Protein AF-A0A6A3KCM7-F1 (afdb_monomer_lite)

Structure (mmCIF, N/CA/C/O backbone):
data_AF-A0A6A3KCM7-F1
#
_entry.id   AF-A0A6A3KCM7-F1
#
loop_
_atom_site.group_PDB
_atom_site.id
_atom_site.type_symbol
_atom_site.label_atom_id
_atom_site.label_alt_id
_atom_site.label_comp_id
_atom_site.label_asym_id
_atom_site.label_entity_id
_atom_site.label_seq_id
_atom_site.pdbx_PDB_ins_code
_atom_site.Cartn_x
_atom_site.Cartn_y
_atom_site.Cartn_z
_atom_site.occupancy
_atom_site.B_iso_or_equiv
_atom_site.auth_seq_id
_atom_site.auth_comp_id
_atom_site.auth_asym_id
_atom_site.auth_atom_id
_atom_site.pdbx_PDB_model_num
ATOM 1 N N . MET A 1 1 ? -17.090 7.476 -2.989 1.00 79.25 1 MET A N 1
ATOM 2 C CA . MET A 1 1 ? -17.438 7.509 -1.547 1.00 79.25 1 MET A CA 1
ATOM 3 C C . MET A 1 1 ? -16.520 6.610 -0.722 1.00 79.25 1 MET A C 1
ATOM 5 O O . MET A 1 1 ? -15.986 7.104 0.263 1.00 79.25 1 MET A O 1
ATOM 9 N N . ALA A 1 2 ? -16.265 5.369 -1.158 1.00 89.06 2 ALA A N 1
ATOM 10 C CA . ALA A 1 2 ? -15.347 4.407 -0.528 1.00 89.06 2 ALA A CA 1
ATOM 11 C C . ALA A 1 2 ? -13.986 4.994 -0.106 1.00 89.06 2 ALA A C 1
ATOM 13 O O . ALA A 1 2 ? -13.683 5.037 1.082 1.00 89.06 2 ALA A O 1
ATOM 14 N N . VAL A 1 3 ? -13.233 5.571 -1.054 1.00 94.56 3 VAL A N 1
ATOM 15 C CA . VAL A 1 3 ? -11.898 6.151 -0.799 1.00 94.56 3 VAL A CA 1
ATOM 16 C C . VAL A 1 3 ? -11.909 7.181 0.332 1.00 94.56 3 VAL A C 1
ATOM 18 O O . VAL A 1 3 ? -11.086 7.143 1.241 1.00 94.56 3 VAL A O 1
ATOM 21 N N . ARG A 1 4 ? -12.892 8.092 0.326 1.00 96.50 4 ARG A N 1
ATOM 22 C CA . ARG A 1 4 ? -13.022 9.118 1.371 1.00 96.50 4 ARG A CA 1
ATOM 23 C C . ARG A 1 4 ? -13.328 8.511 2.739 1.00 96.50 4 ARG A C 1
ATOM 25 O O . ARG A 1 4 ? -12.827 9.027 3.733 1.00 96.50 4 ARG A O 1
ATOM 32 N N . ARG A 1 5 ? -14.139 7.448 2.789 1.00 96.94 5 ARG A N 1
ATOM 33 C CA . ARG A 1 5 ? -14.498 6.736 4.024 1.00 96.94 5 ARG A CA 1
ATOM 34 C C . ARG A 1 5 ? -13.277 6.046 4.630 1.00 96.94 5 ARG A C 1
ATOM 36 O O . ARG A 1 5 ? -13.006 6.273 5.803 1.00 96.94 5 ARG A O 1
ATOM 43 N N . ILE A 1 6 ? -12.525 5.296 3.826 1.00 97.25 6 ILE A N 1
ATOM 44 C CA . ILE A 1 6 ? -11.308 4.600 4.271 1.00 97.25 6 ILE A CA 1
ATOM 45 C C . ILE A 1 6 ? -10.251 5.621 4.718 1.00 97.25 6 ILE A C 1
ATOM 47 O O . ILE A 1 6 ? -9.771 5.546 5.843 1.00 97.25 6 ILE A O 1
ATOM 51 N N . ASN A 1 7 ? -10.003 6.676 3.933 1.00 97.50 7 ASN A N 1
ATOM 52 C CA . ASN A 1 7 ? -9.115 7.773 4.343 1.00 97.50 7 ASN A CA 1
ATOM 53 C C . ASN A 1 7 ? -9.535 8.424 5.668 1.00 97.50 7 ASN A C 1
ATOM 55 O O . ASN A 1 7 ? -8.692 8.834 6.460 1.00 97.50 7 ASN A O 1
ATOM 59 N N . ALA A 1 8 ? -10.839 8.589 5.902 1.00 97.56 8 ALA A N 1
ATOM 60 C CA . ALA A 1 8 ? -11.336 9.148 7.153 1.00 97.56 8 ALA A CA 1
ATOM 61 C C . ALA A 1 8 ? -11.166 8.181 8.334 1.00 97.56 8 ALA A C 1
ATOM 63 O O . ALA A 1 8 ? -10.932 8.654 9.440 1.00 97.56 8 ALA A O 1
ATOM 64 N N . ALA A 1 9 ? -11.270 6.866 8.113 1.00 97.25 9 ALA A N 1
ATOM 65 C CA . ALA A 1 9 ? -10.979 5.859 9.130 1.00 97.25 9 ALA A CA 1
ATOM 66 C C . ALA A 1 9 ? -9.495 5.890 9.517 1.00 97.25 9 ALA A C 1
ATOM 68 O O . ALA A 1 9 ? -9.185 6.066 10.690 1.00 97.25 9 ALA A O 1
ATOM 69 N N . ILE A 1 10 ? -8.592 5.880 8.531 1.00 96.12 10 ILE A N 1
ATOM 70 C CA . ILE A 1 10 ? -7.142 5.932 8.770 1.00 96.12 10 ILE A CA 1
ATOM 71 C C . ILE A 1 10 ? -6.743 7.203 9.540 1.00 96.12 10 ILE A C 1
ATOM 73 O O . ILE A 1 10 ? -5.956 7.150 10.477 1.00 96.12 10 ILE A O 1
ATOM 77 N N . ARG A 1 11 ? -7.324 8.364 9.204 1.00 95.31 11 ARG A N 1
ATOM 78 C CA . ARG A 1 11 ? -7.052 9.628 9.919 1.00 95.31 11 ARG A CA 1
ATOM 79 C C . ARG A 1 11 ? -7.508 9.646 11.378 1.00 95.31 11 ARG A C 1
ATOM 81 O O . ARG A 1 11 ? -7.089 10.535 12.109 1.00 95.31 11 ARG A O 1
ATOM 88 N N . ARG A 1 12 ? -8.417 8.753 11.772 1.00 96.31 12 ARG A N 1
ATOM 89 C CA . ARG A 1 12 ? -8.934 8.671 13.145 1.00 96.31 12 ARG A CA 1
ATOM 90 C C . ARG A 1 12 ? -8.143 7.706 14.019 1.00 96.31 12 ARG A C 1
ATOM 92 O O . ARG A 1 12 ? -8.404 7.679 15.216 1.00 96.31 12 ARG A O 1
ATOM 99 N N . LEU A 1 13 ? -7.234 6.925 13.437 1.00 94.75 13 LEU A N 1
ATOM 100 C CA . LEU A 1 13 ? -6.363 6.038 14.196 1.00 94.75 13 LEU A CA 1
ATOM 101 C C . LEU A 1 13 ? -5.424 6.855 15.084 1.00 94.75 13 LEU A C 1
ATOM 103 O O . LEU A 1 13 ? -4.924 7.907 14.673 1.00 94.75 13 LEU A O 1
ATOM 107 N N . ASP A 1 14 ? -5.166 6.343 16.284 1.00 93.62 14 ASP A N 1
ATOM 108 C CA . ASP A 1 14 ? -4.062 6.819 17.105 1.00 93.62 14 ASP A CA 1
ATOM 109 C C . ASP A 1 14 ? -2.762 6.206 16.572 1.00 93.62 14 ASP A C 1
ATOM 111 O O . ASP A 1 14 ? -2.474 5.027 16.772 1.00 93.62 14 ASP A O 1
ATOM 115 N N . TRP A 1 15 ? -1.978 7.012 15.857 1.00 89.56 15 TRP A N 1
ATOM 116 C CA . TRP A 1 15 ? -0.735 6.552 15.240 1.00 89.56 15 TRP A CA 1
ATOM 117 C C . TRP A 1 15 ? 0.331 6.133 16.251 1.00 89.56 15 TRP A C 1
ATOM 119 O O . TRP A 1 15 ? 1.178 5.314 15.907 1.00 89.56 15 TRP A O 1
ATOM 129 N N . HIS A 1 16 ? 0.267 6.625 17.491 1.00 88.44 16 HIS A N 1
ATOM 130 C CA . HIS A 1 16 ? 1.159 6.158 18.547 1.00 88.44 16 HIS A CA 1
ATOM 131 C C . HIS A 1 16 ? 0.786 4.734 18.984 1.00 88.44 16 HIS A C 1
ATOM 133 O O . HIS A 1 16 ? 1.665 3.913 19.241 1.00 88.44 16 HIS A O 1
ATOM 139 N N . GLU A 1 17 ? -0.507 4.410 19.058 1.00 88.31 17 GLU A N 1
ATOM 140 C CA . GLU A 1 17 ? -0.955 3.039 19.336 1.00 88.31 17 GLU A CA 1
ATOM 141 C C . GLU A 1 17 ? -0.667 2.099 18.164 1.00 88.31 17 GLU A C 1
ATOM 143 O O . GLU A 1 17 ? -0.228 0.972 18.388 1.00 88.31 17 GLU A O 1
ATOM 148 N N . VAL A 1 18 ? -0.845 2.569 16.923 1.00 88.50 18 VAL A N 1
ATOM 149 C CA . VAL A 1 18 ? -0.500 1.800 15.715 1.00 88.50 18 VAL A CA 1
ATOM 150 C C . VAL A 1 18 ? 0.988 1.454 15.708 1.00 88.50 18 VAL A C 1
ATOM 152 O O . VAL A 1 18 ? 1.352 0.298 15.506 1.00 88.50 18 VAL A O 1
ATOM 155 N N . GLU A 1 19 ? 1.849 2.438 15.977 1.00 85.81 19 GLU A N 1
ATOM 156 C CA . GLU A 1 19 ? 3.293 2.230 16.045 1.00 85.81 19 GLU A CA 1
ATOM 157 C C . GLU A 1 19 ? 3.670 1.256 17.168 1.00 85.81 19 GLU A C 1
ATOM 159 O O . GLU A 1 19 ? 4.407 0.299 16.940 1.00 85.81 19 GLU A O 1
ATOM 164 N N . ALA A 1 20 ? 3.101 1.434 18.362 1.00 84.44 20 ALA A N 1
ATOM 165 C CA . ALA A 1 20 ? 3.354 0.548 19.493 1.00 84.44 20 ALA A CA 1
ATOM 166 C C . ALA A 1 20 ? 2.859 -0.892 19.263 1.00 84.44 20 ALA A C 1
ATOM 168 O O . ALA A 1 20 ? 3.446 -1.825 19.809 1.00 84.44 20 ALA A O 1
ATOM 169 N N . ALA A 1 21 ? 1.783 -1.088 18.497 1.00 85.06 21 ALA A N 1
ATOM 170 C CA . ALA A 1 21 ? 1.266 -2.411 18.160 1.00 85.06 21 ALA A CA 1
ATOM 171 C C . ALA A 1 21 ? 2.147 -3.125 17.126 1.00 85.06 21 ALA A C 1
ATOM 173 O O . ALA A 1 21 ? 2.428 -4.312 17.285 1.00 85.06 21 ALA A O 1
ATOM 174 N N . LEU A 1 22 ? 2.609 -2.393 16.108 1.00 83.00 22 LEU A N 1
ATOM 175 C CA . LEU A 1 22 ? 3.369 -2.946 14.984 1.00 83.00 22 LEU A CA 1
ATOM 176 C C . LEU A 1 22 ? 4.877 -3.077 15.252 1.00 83.00 22 LEU A C 1
ATOM 178 O O . LEU A 1 22 ? 5.540 -3.844 14.566 1.00 83.00 22 LEU A O 1
ATOM 182 N N . LEU A 1 23 ? 5.424 -2.354 16.236 1.00 79.38 23 LEU A N 1
ATOM 183 C CA . LEU A 1 23 ? 6.829 -2.464 16.664 1.00 79.38 23 LEU A CA 1
ATOM 184 C C . LEU A 1 23 ? 7.040 -3.354 17.895 1.00 79.38 23 LEU A C 1
ATOM 186 O O . LEU A 1 23 ? 8.156 -3.420 18.417 1.00 79.38 23 LEU A O 1
ATOM 190 N N . ARG A 1 24 ? 5.993 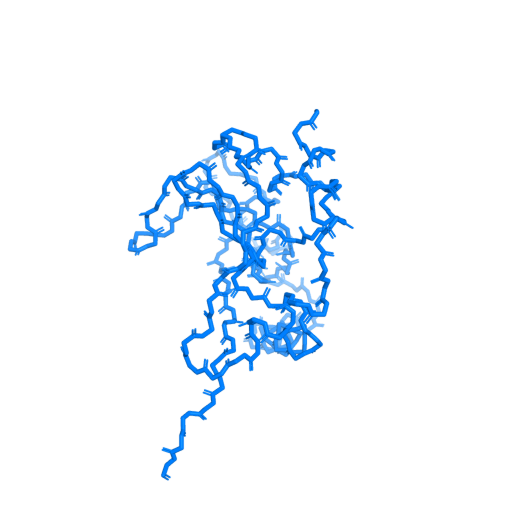-4.016 18.400 1.00 69.81 24 ARG A N 1
ATOM 191 C CA . ARG A 1 24 ? 6.196 -5.107 19.364 1.00 69.81 24 ARG A CA 1
ATOM 192 C C . ARG A 1 24 ? 7.008 -6.227 18.695 1.00 69.81 24 ARG A C 1
ATOM 194 O O . ARG A 1 24 ? 7.024 -6.296 17.472 1.00 69.81 24 ARG A O 1
ATOM 201 N N . ASP A 1 25 ? 7.698 -7.043 19.503 1.00 63.06 25 ASP A N 1
ATOM 202 C CA . ASP A 1 25 ? 8.477 -8.226 19.069 1.00 63.06 25 ASP A CA 1
ATOM 203 C C . ASP A 1 25 ? 7.689 -9.130 18.090 1.00 63.06 25 ASP A C 1
ATOM 205 O O . ASP A 1 25 ? 6.519 -8.876 17.836 1.00 63.06 25 ASP A O 1
ATOM 209 N N . ASP A 1 26 ? 8.304 -10.209 17.593 1.00 59.25 26 ASP A N 1
ATOM 210 C CA . ASP A 1 26 ? 7.858 -11.153 16.538 1.00 59.25 26 ASP A CA 1
ATOM 211 C C . ASP A 1 26 ? 6.346 -11.515 16.423 1.00 59.25 26 ASP A C 1
ATOM 213 O O . ASP A 1 26 ? 5.922 -12.004 15.378 1.00 59.25 26 ASP A O 1
AT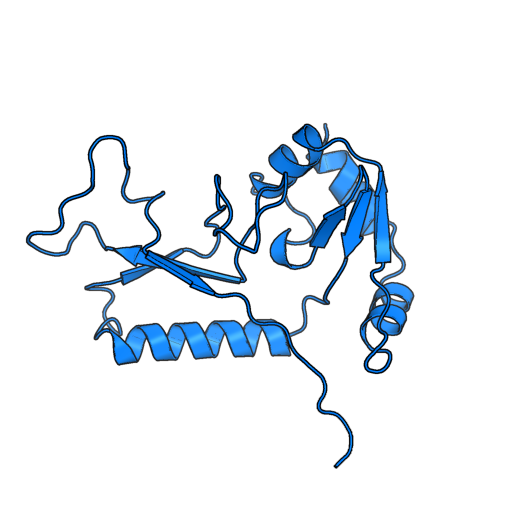OM 217 N N . ASP A 1 27 ? 5.519 -11.242 17.437 1.00 62.44 27 ASP A N 1
ATOM 218 C CA . ASP A 1 27 ? 4.055 -11.382 17.470 1.00 62.44 27 ASP A CA 1
ATOM 219 C C . ASP A 1 27 ? 3.279 -10.057 17.236 1.00 62.44 27 ASP A C 1
ATOM 221 O O . ASP A 1 27 ? 2.164 -9.881 17.743 1.00 62.44 27 ASP A O 1
ATOM 225 N N . ALA A 1 28 ? 3.848 -9.087 16.510 1.00 73.56 28 ALA A N 1
ATOM 226 C CA . ALA A 1 28 ? 3.180 -7.819 16.202 1.00 73.56 28 ALA A CA 1
ATOM 227 C C . ALA A 1 28 ? 1.792 -8.044 15.565 1.00 73.56 28 ALA A C 1
ATOM 229 O O . ALA A 1 28 ? 1.651 -8.627 14.487 1.00 73.56 28 ALA A O 1
ATOM 230 N N . ALA A 1 29 ? 0.742 -7.580 16.247 1.00 81.12 29 ALA A N 1
ATOM 231 C CA . ALA A 1 29 ? -0.631 -7.765 15.797 1.00 81.12 29 ALA A CA 1
ATOM 232 C C . ALA A 1 29 ? -1.015 -6.674 14.782 1.00 81.12 29 ALA A C 1
ATOM 234 O O . ALA A 1 29 ? -0.842 -5.488 15.082 1.00 81.12 29 ALA A O 1
ATOM 235 N N . PRO A 1 30 ? -1.596 -7.036 13.621 1.00 87.88 30 PRO A N 1
ATOM 236 C CA . PRO A 1 30 ? -2.145 -6.060 12.689 1.00 87.88 30 PRO A CA 1
ATOM 237 C C . PRO A 1 30 ? -3.197 -5.167 13.350 1.00 87.88 30 PRO A C 1
ATOM 239 O O . PRO A 1 30 ? -3.978 -5.622 14.190 1.00 87.88 30 PRO A O 1
ATOM 242 N N . VAL A 1 31 ? -3.267 -3.908 12.925 1.00 91.56 31 VAL A N 1
ATOM 243 C CA . VAL A 1 31 ? -4.209 -2.929 13.484 1.00 91.56 31 VAL A CA 1
ATOM 244 C C . VAL A 1 31 ? -5.403 -2.761 12.557 1.00 91.56 31 VAL A C 1
ATOM 246 O O . VAL A 1 31 ? -5.244 -2.419 11.387 1.00 91.56 31 VAL A O 1
ATOM 249 N N . GLU A 1 32 ? -6.614 -2.991 13.062 1.00 94.88 32 GLU A N 1
ATOM 250 C CA . GLU A 1 32 ? -7.828 -2.833 12.259 1.00 94.88 32 GLU A CA 1
ATOM 251 C C . GLU A 1 32 ? -8.068 -1.359 11.895 1.00 94.88 32 GLU A C 1
ATOM 253 O O . GLU A 1 32 ? -8.034 -0.476 12.750 1.00 94.88 32 GLU A O 1
ATOM 258 N N . VAL A 1 33 ? -8.375 -1.098 10.623 1.00 95.69 33 VAL A N 1
ATOM 259 C CA . VAL A 1 33 ? -8.770 0.227 10.129 1.00 95.69 33 VAL A CA 1
ATOM 260 C C . VAL A 1 33 ? -10.288 0.380 10.140 1.00 95.69 33 VAL A C 1
ATOM 262 O O . VAL A 1 33 ? -10.815 1.318 10.738 1.00 95.69 33 VAL A O 1
ATOM 265 N N . CYS A 1 34 ? -10.998 -0.487 9.406 1.00 96.69 34 CYS A N 1
ATOM 266 C CA . CYS A 1 34 ? -12.462 -0.495 9.324 1.00 96.69 34 CYS A CA 1
ATOM 267 C C . CYS A 1 34 ? -13.014 -1.702 8.549 1.00 96.69 34 CYS A C 1
ATOM 269 O O . CYS A 1 34 ? -12.311 -2.334 7.757 1.00 96.69 34 CYS A O 1
ATOM 271 N N . GLU A 1 35 ? -14.320 -1.937 8.694 1.00 96.88 35 GLU A N 1
ATOM 272 C CA . GLU A 1 35 ? -15.095 -2.835 7.834 1.00 96.88 35 GLU A CA 1
ATOM 273 C C . GLU A 1 35 ? -15.341 -2.238 6.436 1.00 96.88 35 GLU A C 1
ATOM 275 O O . GLU A 1 35 ? -15.759 -1.081 6.267 1.00 96.88 35 GLU A O 1
ATOM 280 N N . THR A 1 36 ? -15.142 -3.054 5.404 1.00 94.25 36 THR A N 1
ATOM 281 C CA . THR A 1 36 ? -15.397 -2.684 4.013 1.00 94.25 36 THR A CA 1
ATOM 282 C C . THR A 1 36 ? -15.627 -3.904 3.121 1.00 94.25 36 THR A C 1
ATOM 284 O O . THR A 1 36 ? -15.069 -4.974 3.357 1.00 94.25 36 THR A O 1
ATOM 287 N N . SER A 1 37 ? -16.406 -3.741 2.049 1.00 93.25 37 SER A N 1
ATOM 288 C CA . SER A 1 37 ? -16.499 -4.756 0.995 1.00 93.25 37 SER A CA 1
ATOM 289 C C . SER A 1 37 ? -15.207 -4.828 0.178 1.00 93.25 37 SER A C 1
ATOM 291 O O . SER A 1 37 ? -14.449 -3.853 0.129 1.00 93.25 37 SER A O 1
ATOM 293 N N . LEU A 1 38 ? -15.001 -5.961 -0.500 1.00 89.50 38 LEU A N 1
ATOM 294 C CA . LEU A 1 38 ? -13.888 -6.147 -1.428 1.00 89.50 38 LEU A CA 1
ATOM 295 C C . LEU A 1 38 ? -13.900 -5.077 -2.532 1.00 89.50 38 LEU A C 1
ATOM 297 O O . LEU A 1 38 ? -12.912 -4.378 -2.698 1.00 89.50 38 LEU A O 1
ATOM 301 N N . ASP A 1 39 ? -15.042 -4.823 -3.178 1.00 91.19 39 ASP A N 1
ATOM 302 C CA . ASP A 1 39 ? -15.164 -3.773 -4.204 1.00 91.19 39 ASP A CA 1
ATOM 303 C C . ASP A 1 39 ? -14.699 -2.382 -3.736 1.00 91.19 39 ASP A C 1
ATOM 305 O O . ASP A 1 39 ? -14.133 -1.598 -4.500 1.00 91.19 39 ASP A O 1
ATOM 309 N N . ASP A 1 40 ? -14.998 -2.021 -2.487 1.00 93.94 40 ASP A N 1
ATOM 310 C CA . ASP A 1 40 ? -14.593 -0.732 -1.928 1.00 93.94 40 ASP A CA 1
ATOM 311 C C . ASP A 1 40 ? -13.094 -0.702 -1.614 1.00 93.94 40 ASP A C 1
ATOM 313 O O . ASP A 1 40 ? -12.471 0.353 -1.770 1.00 93.94 40 ASP A O 1
ATOM 317 N N . TRP A 1 41 ? -12.526 -1.843 -1.210 1.00 92.38 41 TRP A N 1
ATOM 318 C CA . TRP A 1 41 ? -11.085 -2.024 -1.072 1.00 92.38 41 TRP A CA 1
ATOM 319 C C . TRP A 1 41 ? -10.380 -1.901 -2.426 1.00 92.38 41 TRP A C 1
ATOM 321 O O . TRP A 1 41 ? -9.488 -1.074 -2.565 1.00 92.38 41 TRP A O 1
ATOM 331 N N . GLU A 1 42 ? -10.836 -2.597 -3.465 1.00 88.62 42 GLU A N 1
ATOM 332 C CA . GLU A 1 42 ? -10.243 -2.507 -4.806 1.00 88.62 42 GLU A CA 1
ATOM 333 C C . GLU A 1 42 ? -10.281 -1.080 -5.372 1.00 88.62 42 GLU A C 1
ATOM 335 O O . GLU A 1 42 ? -9.327 -0.610 -5.996 1.00 88.62 42 GLU A O 1
ATOM 340 N N . ARG A 1 43 ? -11.376 -0.347 -5.124 1.00 89.88 43 ARG A N 1
ATOM 341 C CA . ARG A 1 43 ? -11.478 1.079 -5.480 1.00 89.88 43 ARG A CA 1
ATOM 342 C C . ARG A 1 43 ? -10.501 1.955 -4.702 1.00 89.88 43 ARG A C 1
ATOM 344 O O . ARG A 1 43 ? -10.109 3.003 -5.211 1.00 89.88 43 ARG A O 1
ATOM 351 N N . TYR A 1 44 ? -10.177 1.588 -3.465 1.00 92.19 44 TYR A N 1
ATOM 352 C CA . TYR A 1 44 ? -9.171 2.275 -2.663 1.00 92.19 44 TYR A CA 1
ATOM 353 C C . TYR A 1 44 ? -7.769 2.013 -3.198 1.00 92.19 44 TYR A C 1
ATOM 355 O O . TYR A 1 44 ? -7.044 2.973 -3.446 1.00 92.19 44 TYR A O 1
ATOM 363 N N . VAL A 1 45 ? -7.443 0.742 -3.438 1.00 87.56 45 VAL A N 1
ATOM 364 C CA . VAL A 1 45 ? -6.171 0.295 -4.009 1.00 87.56 45 VAL A CA 1
ATOM 365 C C . VAL A 1 45 ? -5.901 1.041 -5.315 1.00 87.56 45 VAL A C 1
ATOM 367 O O . VAL A 1 45 ? -4.925 1.765 -5.403 1.00 87.56 45 VAL A O 1
ATOM 370 N N . ARG A 1 46 ? -6.832 1.042 -6.277 1.00 84.25 46 ARG A N 1
ATOM 371 C CA . ARG A 1 46 ? -6.655 1.721 -7.581 1.00 84.25 46 ARG A CA 1
ATOM 372 C C . ARG A 1 46 ? -6.670 3.260 -7.540 1.00 84.25 46 ARG A C 1
ATOM 374 O O . ARG A 1 46 ? -6.605 3.902 -8.586 1.00 84.25 46 ARG A O 1
ATOM 381 N N . SER A 1 47 ? -6.849 3.886 -6.378 1.00 85.94 47 SER A N 1
ATOM 382 C CA . SER A 1 47 ? -7.046 5.334 -6.281 1.00 85.94 47 SER A CA 1
ATOM 383 C C . SER A 1 47 ? -5.738 6.084 -6.015 1.00 85.94 47 SER A C 1
ATOM 385 O O . SER A 1 47 ? -5.069 5.847 -5.021 1.00 85.94 47 SER A O 1
ATOM 387 N N . GLU A 1 48 ? -5.466 7.142 -6.778 1.00 86.06 48 GLU A N 1
ATOM 388 C CA . GLU A 1 48 ? -4.358 8.074 -6.487 1.00 86.06 48 GLU A CA 1
ATOM 389 C C . GLU A 1 48 ? -4.554 8.881 -5.190 1.00 86.06 48 GLU A C 1
ATOM 391 O O . GLU A 1 48 ? -3.628 9.467 -4.642 1.00 86.06 48 GLU A O 1
ATOM 396 N N . SER A 1 49 ? -5.782 8.934 -4.672 1.00 91.19 49 SER A N 1
ATOM 397 C CA . SER A 1 49 ? -6.132 9.678 -3.455 1.00 91.19 49 SER A CA 1
ATOM 398 C C . SER A 1 49 ? -6.033 8.848 -2.169 1.00 91.19 49 SER A C 1
ATOM 400 O O . SER A 1 49 ? -6.743 9.150 -1.207 1.00 91.19 49 SER A O 1
ATOM 402 N N . GLN A 1 50 ? -5.223 7.789 -2.141 1.00 92.06 50 GLN A N 1
ATOM 403 C CA . GLN A 1 50 ? -4.959 7.019 -0.920 1.00 92.06 50 GLN A CA 1
ATOM 404 C C . GLN A 1 50 ? -4.287 7.896 0.148 1.00 92.06 50 GLN A C 1
ATOM 406 O O . GLN A 1 50 ? -3.346 8.630 -0.145 1.00 92.06 50 GLN A O 1
ATOM 411 N N . TYR A 1 51 ? -4.771 7.837 1.391 1.00 92.88 51 TYR A N 1
ATOM 412 C CA . TYR A 1 51 ? -4.132 8.520 2.520 1.00 92.88 51 TYR A CA 1
ATOM 413 C C . TYR A 1 51 ? -2.936 7.723 3.048 1.00 92.88 51 TYR A C 1
ATOM 415 O O . TYR A 1 51 ? -1.877 8.295 3.275 1.00 92.88 51 TYR A O 1
ATOM 423 N N . LEU A 1 52 ? -3.109 6.408 3.205 1.00 90.62 52 LEU A N 1
ATOM 424 C CA . LEU A 1 52 ? -2.029 5.447 3.424 1.00 90.62 52 LEU A CA 1
ATOM 425 C C . LEU A 1 52 ? -1.977 4.509 2.221 1.00 90.62 52 LEU A C 1
ATOM 427 O O . LEU A 1 52 ? -3.031 4.039 1.783 1.00 90.62 52 LEU A O 1
ATOM 431 N N . LYS A 1 53 ? -0.776 4.258 1.696 1.00 88.00 53 LYS A N 1
ATOM 432 C CA . LYS A 1 53 ? -0.579 3.346 0.568 1.00 88.00 53 LYS A CA 1
ATOM 433 C C . LYS A 1 53 ? -1.015 1.929 0.923 1.00 88.00 53 LYS A C 1
ATOM 435 O O . LYS A 1 53 ? -0.758 1.462 2.029 1.00 88.00 53 LYS A O 1
ATOM 440 N N . SER A 1 54 ? -1.684 1.271 -0.016 1.00 87.25 54 SER A N 1
ATOM 441 C CA . SER A 1 54 ? -2.348 -0.006 0.212 1.00 87.25 54 SER A CA 1
ATOM 442 C C . SER A 1 54 ? -1.370 -1.148 0.433 1.00 87.25 54 SER A C 1
ATOM 444 O O . SER A 1 54 ? -1.733 -2.072 1.140 1.00 87.25 54 SER A O 1
ATOM 446 N N . ARG A 1 55 ? -0.117 -1.014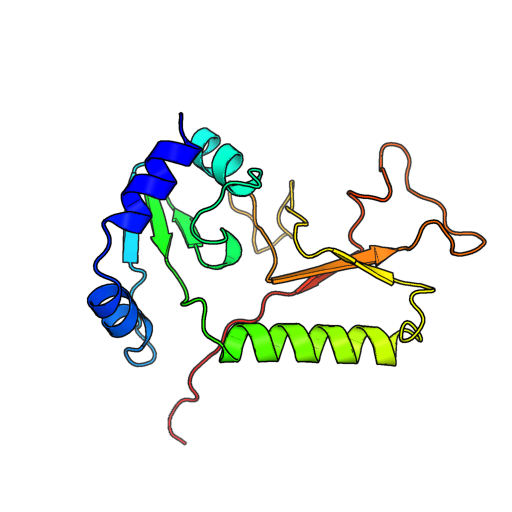 -0.024 1.00 82.75 55 ARG A N 1
ATOM 447 C CA . ARG A 1 55 ? 0.991 -1.930 0.299 1.00 82.75 55 ARG A CA 1
ATOM 448 C C . ARG A 1 55 ? 1.234 -2.133 1.802 1.00 82.75 55 ARG A C 1
ATOM 450 O O . ARG A 1 55 ? 1.603 -3.217 2.216 1.00 82.75 55 ARG A O 1
ATOM 457 N N . PHE A 1 56 ? 0.922 -1.130 2.632 1.00 86.31 56 PHE A N 1
ATOM 458 C CA . PHE A 1 56 ? 1.068 -1.225 4.092 1.00 86.31 56 PHE A CA 1
ATOM 459 C C . PHE A 1 56 ? -0.133 -1.897 4.786 1.00 86.31 56 PHE A C 1
ATOM 461 O O . PHE A 1 56 ? -0.225 -1.941 6.018 1.00 86.31 56 PHE A O 1
ATOM 468 N N . MET A 1 57 ? -1.124 -2.338 4.008 1.00 90.06 57 MET A N 1
ATOM 469 C CA . MET A 1 57 ? -2.417 -2.801 4.489 1.00 90.06 57 MET A CA 1
ATOM 470 C C . MET A 1 57 ? -2.851 -4.087 3.794 1.00 90.06 57 MET A C 1
ATOM 472 O O . MET A 1 57 ? -2.462 -4.384 2.673 1.00 90.06 57 MET A O 1
ATOM 476 N N . GLU A 1 58 ? -3.753 -4.814 4.440 1.00 89.06 58 GLU A N 1
ATOM 477 C CA . GLU A 1 58 ? -4.378 -5.995 3.865 1.00 89.06 58 GLU A CA 1
ATOM 478 C C . GLU A 1 58 ? -5.880 -5.985 4.121 1.00 89.06 58 GLU A C 1
ATOM 480 O O . GLU A 1 58 ? -6.343 -5.568 5.187 1.00 89.06 58 GLU A O 1
ATOM 485 N N . TRP A 1 59 ? -6.660 -6.479 3.163 1.00 90.38 59 TRP A N 1
ATOM 486 C CA . TRP A 1 59 ? -8.065 -6.774 3.395 1.00 90.38 59 TRP A CA 1
ATOM 487 C C . TRP A 1 59 ? -8.232 -8.248 3.793 1.00 90.38 59 TRP A C 1
ATOM 489 O O . TRP A 1 59 ? -7.690 -9.162 3.190 1.00 90.38 59 TRP A O 1
ATOM 499 N N . ARG A 1 60 ? -8.969 -8.544 4.856 1.00 87.75 60 ARG A N 1
ATOM 500 C CA . ARG A 1 60 ? -9.199 -9.928 5.294 1.00 87.75 60 ARG A CA 1
ATOM 501 C C . ARG A 1 60 ? -10.615 -10.044 5.815 1.00 87.75 60 ARG A C 1
ATOM 503 O O . ARG A 1 60 ? -10.965 -9.397 6.801 1.00 87.75 60 ARG A O 1
ATOM 510 N N . GLY A 1 61 ? -11.438 -10.845 5.138 1.00 86.12 61 GLY A N 1
ATOM 511 C CA . GLY A 1 61 ? -12.788 -11.175 5.599 1.00 86.12 61 GLY A CA 1
ATOM 512 C C . GLY A 1 61 ? -13.685 -9.955 5.836 1.00 86.12 61 GLY A C 1
ATOM 513 O O . GLY A 1 61 ? -14.378 -9.896 6.848 1.00 86.12 61 GLY A O 1
ATOM 514 N N . GLY A 1 62 ? -13.659 -8.965 4.936 1.00 91.62 62 GLY A N 1
ATOM 515 C CA . GLY A 1 62 ? -14.508 -7.771 5.040 1.00 91.62 62 GLY A CA 1
ATOM 516 C C . GLY A 1 62 ? -13.946 -6.635 5.899 1.00 91.62 62 GLY A C 1
ATOM 517 O O . GLY A 1 62 ? -14.684 -5.709 6.233 1.00 91.62 62 GLY A O 1
ATOM 518 N N . ARG A 1 63 ? -12.664 -6.681 6.274 1.00 94.44 63 ARG A N 1
ATOM 519 C CA . ARG A 1 63 ? -11.986 -5.655 7.087 1.00 94.44 63 ARG A CA 1
ATOM 520 C C . ARG A 1 63 ? -10.640 -5.282 6.482 1.00 94.44 63 ARG A C 1
ATOM 522 O O . ARG A 1 63 ? -9.989 -6.150 5.915 1.00 94.44 63 ARG A O 1
ATOM 529 N N . ILE A 1 64 ? -10.223 -4.025 6.629 1.00 94.25 64 ILE A N 1
ATOM 530 C CA . ILE A 1 64 ? -8.859 -3.564 6.315 1.00 94.25 64 ILE A CA 1
ATOM 531 C C . ILE A 1 64 ? -8.022 -3.574 7.595 1.00 94.25 64 ILE A C 1
ATOM 533 O O . ILE A 1 64 ? -8.481 -3.089 8.630 1.00 94.25 64 ILE A O 1
ATOM 537 N N . TRP A 1 65 ? -6.787 -4.048 7.488 1.00 92.94 65 TRP A N 1
ATOM 538 C CA . TRP A 1 65 ? -5.784 -4.105 8.545 1.00 92.94 65 TRP A CA 1
ATOM 539 C C . TRP A 1 65 ? -4.514 -3.385 8.096 1.00 92.94 65 TRP A C 1
ATOM 541 O O . TRP A 1 65 ? -4.107 -3.551 6.954 1.00 92.94 65 TRP A O 1
ATOM 551 N N . ILE A 1 66 ? -3.874 -2.617 8.976 1.00 91.56 66 ILE A N 1
ATOM 552 C CA . ILE A 1 66 ? -2.486 -2.172 8.799 1.00 91.56 66 ILE A CA 1
ATOM 553 C C . ILE A 1 66 ? -1.596 -3.310 9.281 1.00 91.56 66 ILE A C 1
ATOM 555 O O . ILE A 1 66 ? -1.704 -3.721 10.438 1.00 91.56 66 ILE A O 1
ATOM 559 N N . VAL A 1 67 ? -0.758 -3.829 8.389 1.00 86.44 67 VAL A N 1
ATOM 560 C CA . VAL A 1 67 ? 0.108 -4.990 8.656 1.00 86.44 67 VAL A CA 1
ATOM 561 C C . VAL A 1 67 ? 1.573 -4.594 8.826 1.00 86.44 67 VAL A C 1
ATOM 563 O O . VAL A 1 67 ? 2.332 -5.327 9.446 1.00 86.44 67 VAL A O 1
ATOM 566 N N . GLU A 1 68 ? 1.954 -3.412 8.346 1.00 83.38 68 GLU A N 1
ATOM 567 C CA . GLU A 1 68 ? 3.299 -2.862 8.485 1.00 83.38 68 GLU A CA 1
ATOM 568 C C . GLU A 1 68 ? 3.263 -1.328 8.558 1.00 83.38 68 GLU A C 1
ATOM 570 O O . GLU A 1 68 ? 2.300 -0.676 8.147 1.00 83.38 68 GLU A O 1
ATOM 575 N N . LEU A 1 69 ? 4.318 -0.732 9.117 1.00 82.44 69 LEU A N 1
ATOM 576 C CA . LEU A 1 69 ? 4.442 0.720 9.208 1.00 82.44 69 LEU A CA 1
ATOM 577 C C . LEU A 1 69 ? 5.141 1.291 7.968 1.00 82.44 69 LEU A C 1
ATOM 579 O O . LEU A 1 69 ? 6.177 0.760 7.557 1.00 82.44 69 LEU A O 1
ATOM 583 N N . PRO A 1 70 ? 4.692 2.453 7.454 1.00 73.56 70 PRO A N 1
ATOM 584 C CA . PRO A 1 70 ? 5.450 3.231 6.480 1.00 73.56 70 PRO A CA 1
ATOM 585 C C . PRO A 1 70 ? 6.682 3.853 7.155 1.00 73.56 70 PRO A C 1
ATOM 587 O O . PRO A 1 70 ? 6.697 5.030 7.518 1.00 73.56 70 PRO A O 1
ATOM 590 N N . THR A 1 71 ? 7.720 3.051 7.391 1.00 73.44 71 THR A N 1
ATOM 591 C CA . THR A 1 71 ? 8.952 3.518 8.034 1.00 73.44 71 THR A CA 1
ATOM 592 C C . THR A 1 71 ? 9.969 3.998 7.007 1.00 73.44 71 THR A C 1
ATOM 594 O O . THR A 1 71 ? 10.051 3.505 5.882 1.00 73.44 71 THR A O 1
ATOM 597 N N . SER A 1 72 ? 10.855 4.906 7.430 1.00 67.31 72 SER A N 1
ATOM 598 C CA . SER A 1 72 ? 11.988 5.320 6.589 1.00 67.31 72 SER A CA 1
ATOM 599 C C . SER A 1 72 ? 12.947 4.169 6.254 1.00 67.31 72 SER A C 1
ATOM 601 O O . SER A 1 72 ? 13.739 4.287 5.322 1.00 67.31 72 SER A O 1
ATOM 603 N N . ILE A 1 73 ? 12.925 3.072 7.022 1.00 69.12 73 ILE A N 1
ATOM 604 C CA . ILE A 1 73 ? 13.723 1.872 6.744 1.00 69.12 73 ILE A CA 1
ATOM 605 C C . ILE A 1 73 ? 13.147 1.152 5.529 1.00 69.12 73 ILE A C 1
ATOM 607 O O . ILE A 1 73 ? 13.912 0.807 4.631 1.00 69.12 73 ILE A O 1
ATOM 611 N N . HIS A 1 74 ? 11.821 1.015 5.475 1.00 67.50 74 HIS A N 1
ATOM 612 C CA . HIS A 1 74 ? 11.103 0.449 4.336 1.00 67.50 74 HIS A CA 1
ATOM 613 C C . HIS A 1 74 ? 11.431 1.194 3.046 1.00 67.50 74 HIS A C 1
ATOM 615 O O . HIS A 1 74 ? 11.941 0.621 2.089 1.00 67.50 74 HIS A O 1
ATOM 621 N N . GLU A 1 75 ? 11.280 2.518 3.060 1.00 71.19 75 GLU A N 1
ATOM 622 C CA . GLU A 1 75 ? 11.576 3.353 1.892 1.00 71.19 75 GLU A CA 1
ATOM 623 C C . GLU A 1 75 ? 13.050 3.266 1.466 1.00 71.19 75 GLU A C 1
ATOM 625 O O . GLU A 1 75 ? 13.359 3.237 0.274 1.00 71.19 75 GLU A O 1
ATOM 630 N N . LYS A 1 76 ? 13.981 3.171 2.425 1.00 70.62 76 LYS A N 1
ATOM 631 C CA . LYS A 1 76 ? 15.410 2.966 2.134 1.00 70.62 76 LYS A CA 1
ATOM 632 C C . LYS A 1 76 ? 15.688 1.585 1.546 1.00 70.62 76 LYS A C 1
ATOM 634 O O . LYS A 1 76 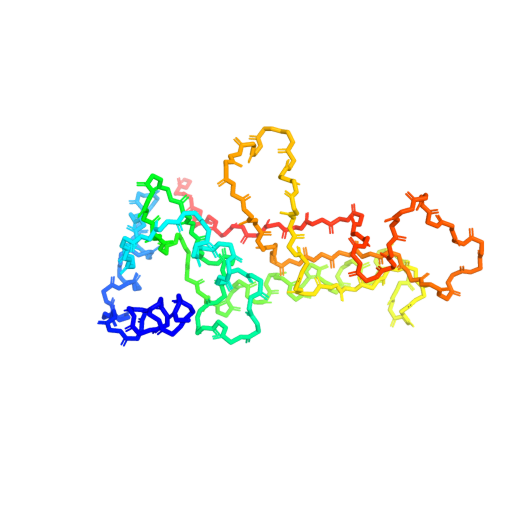? 16.571 1.481 0.696 1.00 70.62 76 LYS A O 1
ATOM 639 N N . ALA A 1 77 ? 14.997 0.541 1.999 1.00 71.25 77 ALA A N 1
ATOM 640 C CA . ALA A 1 77 ? 15.133 -0.807 1.458 1.00 71.25 77 ALA A CA 1
ATOM 641 C C . ALA A 1 77 ? 14.636 -0.851 0.009 1.00 71.25 77 ALA A C 1
ATOM 643 O O . ALA A 1 77 ? 15.398 -1.244 -0.875 1.00 71.25 77 ALA A O 1
ATOM 644 N N . VAL A 1 78 ? 13.435 -0.323 -0.245 1.00 73.62 78 VAL A N 1
ATOM 645 C CA . VAL A 1 78 ? 12.863 -0.187 -1.592 1.00 73.62 78 VAL A CA 1
ATOM 646 C C . VAL A 1 78 ? 13.783 0.633 -2.497 1.00 73.62 78 VAL A C 1
ATOM 648 O O . VAL A 1 78 ? 14.138 0.184 -3.582 1.00 73.62 78 VAL A O 1
ATOM 651 N N . SER A 1 79 ? 14.280 1.783 -2.031 1.00 73.50 79 SER A N 1
ATOM 652 C CA . SER A 1 79 ? 15.208 2.627 -2.800 1.00 73.50 79 SER A CA 1
ATOM 653 C C . SER A 1 79 ? 16.536 1.929 -3.129 1.00 73.50 79 SER A C 1
ATOM 655 O O . SER A 1 79 ? 17.095 2.117 -4.214 1.00 73.50 79 SER A O 1
ATOM 657 N N . ARG A 1 80 ? 17.060 1.099 -2.219 1.00 75.50 80 ARG A N 1
ATOM 658 C CA . ARG A 1 80 ? 18.267 0.301 -2.481 1.00 75.50 80 ARG A CA 1
ATOM 659 C C . ARG A 1 80 ? 18.002 -0.803 -3.489 1.00 75.50 80 ARG A C 1
ATOM 661 O O . ARG A 1 80 ? 18.834 -0.994 -4.372 1.00 75.50 80 ARG A O 1
ATOM 668 N N . P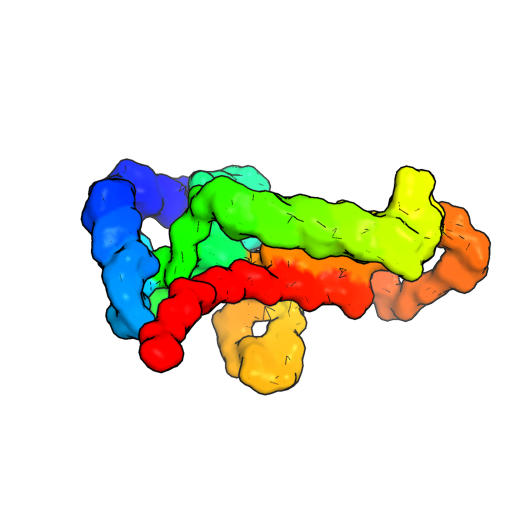HE A 1 81 ? 16.877 -1.505 -3.373 1.00 73.25 81 PHE A N 1
ATOM 669 C CA . PHE A 1 81 ? 16.462 -2.491 -4.369 1.00 73.25 81 PHE A CA 1
ATOM 670 C C . PHE A 1 81 ? 16.319 -1.855 -5.745 1.00 73.25 81 PHE A C 1
ATOM 672 O O . PHE A 1 81 ? 16.892 -2.368 -6.701 1.00 73.25 81 PHE A O 1
ATOM 679 N N . ASP A 1 82 ? 15.689 -0.688 -5.819 1.00 74.31 82 ASP A N 1
ATOM 680 C CA . ASP A 1 82 ? 15.553 0.080 -7.051 1.00 74.31 82 ASP A CA 1
ATOM 681 C C . ASP A 1 82 ? 16.902 0.457 -7.666 1.00 74.31 82 ASP A C 1
ATOM 683 O O . ASP A 1 82 ? 17.162 0.198 -8.841 1.00 74.31 82 ASP A O 1
ATOM 687 N N . THR A 1 83 ? 17.830 0.939 -6.838 1.00 73.75 83 THR A N 1
ATOM 688 C CA . THR A 1 83 ? 19.199 1.244 -7.270 1.00 73.75 83 THR A CA 1
ATOM 689 C C . THR A 1 83 ? 19.927 -0.003 -7.783 1.00 73.75 83 THR A C 1
ATOM 691 O O . THR A 1 83 ? 20.608 0.047 -8.806 1.00 73.75 83 THR A O 1
ATOM 694 N N . MET A 1 84 ? 19.802 -1.139 -7.090 1.00 75.69 84 MET A N 1
ATOM 695 C CA . MET A 1 84 ? 20.444 -2.393 -7.497 1.00 75.69 84 MET A CA 1
ATOM 696 C C . MET A 1 84 ? 19.840 -2.952 -8.782 1.00 75.69 84 MET A C 1
ATOM 698 O O . MET A 1 84 ? 20.590 -3.414 -9.639 1.00 75.69 84 MET A O 1
ATOM 702 N N . MET A 1 85 ? 18.518 -2.872 -8.942 1.00 72.56 85 MET A N 1
ATOM 703 C CA . MET A 1 85 ? 17.834 -3.232 -10.180 1.00 72.56 85 MET A CA 1
ATOM 704 C C . MET A 1 85 ? 18.327 -2.355 -11.326 1.00 72.56 85 MET A C 1
ATOM 706 O O . MET A 1 85 ? 18.701 -2.888 -12.370 1.00 72.56 85 MET A O 1
ATOM 710 N N . ALA A 1 86 ? 18.439 -1.040 -11.114 1.00 69.25 86 ALA A N 1
ATOM 711 C CA . ALA A 1 86 ? 18.971 -0.116 -12.108 1.00 69.25 86 ALA A CA 1
ATOM 712 C C . ALA A 1 86 ? 20.412 -0.467 -12.522 1.00 69.25 86 ALA A C 1
ATOM 714 O O . ALA A 1 86 ? 20.727 -0.505 -13.707 1.00 69.25 86 ALA A O 1
ATOM 715 N N . VAL A 1 87 ? 21.293 -0.780 -11.570 1.00 71.75 87 VAL A N 1
ATOM 716 C CA . VAL A 1 87 ? 22.685 -1.158 -11.870 1.00 71.75 87 VAL A CA 1
ATOM 717 C C . VAL A 1 87 ? 22.768 -2.525 -12.555 1.00 71.75 87 VAL A C 1
ATOM 719 O O . VAL A 1 87 ? 23.442 -2.663 -13.574 1.00 71.75 87 VAL A O 1
ATOM 722 N N . GLY A 1 88 ? 22.088 -3.535 -12.011 1.00 68.62 88 GLY A N 1
ATOM 723 C CA . GLY A 1 88 ? 22.183 -4.927 -12.459 1.00 68.62 88 GLY A CA 1
ATOM 724 C C . GLY A 1 88 ? 21.599 -5.172 -13.848 1.00 68.62 88 GLY A C 1
ATOM 725 O O . GLY A 1 88 ? 22.013 -6.106 -14.528 1.00 68.62 88 GLY A O 1
ATOM 726 N N . THR A 1 89 ? 20.678 -4.316 -14.287 1.00 64.94 89 THR A N 1
ATOM 727 C CA . THR A 1 89 ? 20.025 -4.417 -15.600 1.00 64.94 89 THR A CA 1
ATOM 728 C C . THR A 1 89 ? 20.624 -3.460 -16.635 1.00 64.94 89 THR A C 1
ATOM 730 O O . THR A 1 89 ? 20.101 -3.359 -17.734 1.00 64.94 89 THR A O 1
ATOM 733 N N . GLY A 1 90 ? 21.722 -2.754 -16.312 1.00 60.72 90 GLY A N 1
ATOM 734 C CA . GLY A 1 90 ? 22.319 -1.737 -17.198 1.00 60.72 90 GLY A CA 1
ATOM 735 C C . GLY A 1 90 ? 21.505 -0.438 -17.286 1.00 60.72 90 GLY A C 1
ATOM 736 O O . GLY A 1 90 ? 21.840 0.491 -18.015 1.00 60.72 90 GLY A O 1
ATOM 737 N N . ASN A 1 91 ? 20.467 -0.348 -16.469 1.00 60.38 91 ASN A N 1
ATOM 738 C CA . ASN A 1 91 ? 19.403 0.630 -16.497 1.00 60.38 91 ASN A CA 1
ATOM 739 C C . ASN A 1 91 ? 19.699 1.911 -15.692 1.00 60.38 91 ASN A C 1
ATOM 741 O O . ASN A 1 91 ? 18.811 2.725 -15.462 1.00 60.38 91 ASN A O 1
ATOM 745 N N . ALA A 1 92 ? 20.959 2.164 -15.323 1.00 56.50 92 ALA A N 1
ATOM 746 C CA . ALA A 1 92 ? 21.381 3.453 -14.762 1.00 56.50 92 ALA A CA 1
ATOM 747 C C . ALA A 1 92 ? 21.087 4.644 -15.709 1.00 56.50 92 ALA A C 1
ATOM 749 O O . ALA A 1 92 ? 21.097 5.792 -15.269 1.00 56.50 92 ALA A O 1
ATOM 750 N N . MET A 1 93 ? 20.807 4.370 -16.994 1.00 55.00 93 MET A N 1
ATOM 751 C CA . MET A 1 93 ? 20.326 5.339 -17.989 1.00 55.00 93 MET A CA 1
ATOM 752 C C . MET A 1 93 ? 18.885 5.087 -18.487 1.00 55.00 93 MET A C 1
ATOM 754 O O . MET A 1 93 ? 18.448 5.780 -19.401 1.00 55.00 93 MET A O 1
ATOM 758 N N . GLY A 1 94 ? 18.136 4.141 -17.901 1.00 54.00 94 GLY A N 1
ATOM 759 C CA . GLY A 1 94 ? 16.715 3.919 -18.206 1.00 54.00 94 GLY A CA 1
ATOM 760 C C . GLY A 1 94 ? 16.403 3.110 -19.473 1.00 54.00 94 GLY A C 1
ATOM 761 O O . GLY A 1 94 ? 15.327 3.292 -20.033 1.00 54.00 94 GLY A O 1
ATOM 762 N N . THR A 1 95 ? 17.314 2.276 -19.983 1.00 59.25 95 THR A N 1
ATOM 763 C CA . THR A 1 95 ? 17.138 1.633 -21.296 1.00 59.25 95 THR A CA 1
ATOM 764 C C . THR A 1 95 ? 16.225 0.415 -21.300 1.00 59.25 95 THR A C 1
ATOM 766 O O . THR A 1 95 ? 15.446 0.311 -22.233 1.00 59.25 95 THR A O 1
ATOM 769 N N . ASP A 1 96 ? 16.264 -0.470 -20.298 1.00 61.50 96 ASP A N 1
ATOM 770 C CA . ASP A 1 96 ? 15.712 -1.831 -20.450 1.00 61.50 96 ASP A CA 1
ATOM 771 C C . ASP A 1 96 ? 14.494 -2.139 -19.559 1.00 61.50 96 ASP A C 1
ATOM 773 O O . ASP A 1 96 ? 13.533 -2.759 -20.019 1.00 61.50 96 ASP A O 1
ATOM 777 N N . LEU A 1 97 ? 14.481 -1.662 -18.309 1.00 65.12 97 LEU A N 1
ATOM 778 C CA . LEU A 1 97 ? 13.346 -1.788 -17.384 1.00 65.12 97 LEU A CA 1
ATOM 779 C C . LEU A 1 97 ? 12.989 -0.418 -16.799 1.00 65.12 97 LEU A C 1
ATOM 781 O O . LEU A 1 97 ? 13.861 0.380 -16.506 1.00 65.12 97 LEU A O 1
ATOM 785 N N . ILE A 1 98 ? 11.722 -0.115 -16.566 1.00 65.75 98 ILE A N 1
ATOM 786 C CA . ILE A 1 98 ? 11.291 1.107 -15.880 1.00 65.75 98 ILE A CA 1
ATOM 787 C C . ILE A 1 98 ? 10.631 0.711 -14.566 1.00 65.75 98 ILE A C 1
ATOM 789 O O . ILE A 1 98 ? 9.791 -0.191 -14.527 1.00 65.75 98 ILE A O 1
ATOM 793 N N . GLY A 1 99 ? 11.024 1.390 -13.487 1.00 63.34 99 GLY A N 1
ATOM 794 C CA . GLY A 1 99 ? 10.360 1.275 -12.195 1.00 63.34 99 GLY A CA 1
ATOM 795 C C . GLY A 1 99 ? 8.948 1.859 -12.263 1.00 63.34 99 GLY A C 1
ATOM 796 O O . GLY A 1 99 ? 8.772 3.038 -12.569 1.00 63.34 99 GLY A O 1
ATOM 797 N N . GLY A 1 100 ? 7.944 1.041 -11.966 1.00 60.44 100 GLY A N 1
ATOM 798 C CA . GLY A 1 100 ? 6.564 1.455 -11.742 1.00 60.44 100 GLY A CA 1
ATOM 799 C C . GLY A 1 100 ? 6.221 1.320 -10.265 1.00 60.44 100 GLY A C 1
ATOM 800 O O . GLY A 1 100 ? 6.140 0.218 -9.732 1.00 60.44 100 GLY A O 1
ATOM 801 N N . LEU A 1 101 ? 6.016 2.437 -9.575 1.00 53.03 101 LEU A N 1
ATOM 802 C CA . LEU A 1 101 ? 5.735 2.436 -8.131 1.00 53.03 101 LEU A CA 1
ATOM 803 C C . LEU A 1 101 ? 4.236 2.294 -7.792 1.00 53.03 101 LEU A C 1
ATOM 805 O O . LEU A 1 101 ? 3.875 2.386 -6.625 1.00 53.03 101 LEU A O 1
ATOM 809 N N . ALA A 1 102 ? 3.364 2.110 -8.791 1.00 55.00 102 ALA A N 1
ATOM 810 C CA . ALA A 1 102 ? 1.901 2.070 -8.631 1.00 55.00 102 ALA A CA 1
ATOM 811 C C . ALA A 1 102 ? 1.247 0.909 -9.411 1.00 55.00 102 ALA A C 1
ATOM 813 O O . ALA A 1 102 ? 0.175 1.051 -9.995 1.00 55.00 102 ALA A O 1
ATOM 814 N N . ALA A 1 103 ? 1.925 -0.236 -9.479 1.00 55.84 103 ALA A N 1
ATOM 815 C CA . ALA A 1 103 ? 1.531 -1.357 -10.325 1.00 55.84 103 ALA A CA 1
ATOM 816 C C . ALA A 1 103 ? 0.687 -2.399 -9.587 1.00 55.84 103 ALA A C 1
ATOM 818 O O . ALA A 1 103 ? 1.203 -3.404 -9.090 1.00 55.84 103 ALA A O 1
ATOM 819 N N . TYR A 1 104 ? -0.625 -2.216 -9.553 1.00 60.66 104 TYR A N 1
ATOM 820 C CA . TYR A 1 104 ? -1.520 -3.197 -8.940 1.00 60.66 104 TYR A CA 1
ATOM 821 C C . TYR A 1 104 ? -1.467 -4.546 -9.679 1.00 60.66 104 TYR A C 1
ATOM 823 O O . TYR A 1 104 ? -1.258 -4.605 -10.892 1.00 60.66 104 TYR A O 1
ATOM 831 N N . ALA A 1 105 ? -1.543 -5.663 -8.955 1.00 54.31 105 ALA A N 1
ATOM 832 C CA . ALA A 1 105 ? -1.739 -6.977 -9.570 1.00 54.31 105 ALA A CA 1
ATOM 833 C C . ALA A 1 105 ? -3.244 -7.243 -9.674 1.00 54.31 105 ALA A C 1
ATOM 835 O O . ALA A 1 105 ? -3.892 -7.394 -8.641 1.00 54.31 105 ALA A O 1
ATOM 836 N N . ASP A 1 106 ? -3.791 -7.292 -10.893 1.00 53.91 106 ASP A N 1
ATOM 837 C CA . ASP A 1 106 ? -5.178 -7.739 -11.098 1.00 53.91 106 ASP A CA 1
ATOM 838 C C . ASP A 1 106 ? -5.335 -9.241 -10.780 1.00 53.91 106 ASP A C 1
ATOM 840 O O . ASP A 1 106 ? -6.405 -9.668 -10.357 1.00 53.91 106 ASP A O 1
ATOM 844 N N . GLU A 1 107 ? -4.254 -10.026 -10.904 1.00 53.34 107 GLU A N 1
ATOM 845 C CA . GLU A 1 107 ? -4.177 -11.425 -10.466 1.00 53.34 107 GLU A CA 1
ATOM 846 C C . GLU A 1 107 ? -2.926 -11.643 -9.585 1.00 53.34 107 GLU A C 1
ATOM 848 O O . GLU A 1 107 ? -1.803 -11.413 -10.052 1.00 53.34 107 GLU A O 1
ATOM 853 N N . PRO A 1 108 ? -3.068 -12.061 -8.310 1.00 50.31 108 PRO A N 1
ATOM 854 C CA . PRO A 1 108 ? -1.923 -12.366 -7.453 1.00 50.31 108 PRO A CA 1
ATOM 855 C C . PRO A 1 108 ? -1.199 -13.653 -7.907 1.00 50.31 108 PRO A C 1
ATOM 857 O O . PRO A 1 108 ? -1.844 -14.574 -8.418 1.00 50.31 108 PRO A O 1
ATOM 860 N N . PRO A 1 109 ? 0.131 -13.776 -7.701 1.00 49.66 109 PRO A N 1
ATOM 861 C CA . PRO A 1 109 ? 0.872 -14.996 -8.020 1.00 49.66 109 PRO A CA 1
ATOM 862 C C . PRO A 1 109 ? 0.291 -16.236 -7.323 1.00 49.66 109 PRO A C 1
ATOM 864 O O . PRO A 1 109 ? -0.140 -16.180 -6.170 1.00 49.66 109 PRO A O 1
ATOM 867 N N . ALA A 1 110 ? 0.329 -17.389 -7.997 1.00 41.56 110 ALA A N 1
ATOM 868 C CA . ALA A 1 110 ? -0.101 -18.658 -7.413 1.00 41.56 110 ALA A CA 1
ATOM 869 C C . ALA A 1 110 ? 0.667 -18.954 -6.106 1.00 41.56 110 ALA A C 1
ATOM 871 O O . ALA A 1 110 ? 1.895 -18.934 -6.085 1.00 41.56 110 ALA A O 1
ATOM 872 N N . GLY A 1 111 ? -0.061 -19.223 -5.016 1.00 45.38 111 GLY A N 1
ATOM 873 C CA . GLY A 1 111 ? 0.498 -19.370 -3.659 1.00 45.38 111 GLY A CA 1
ATOM 874 C C . GLY A 1 111 ? 0.373 -18.120 -2.775 1.00 45.38 111 GLY A C 1
ATOM 875 O O . GLY A 1 111 ? 0.398 -18.250 -1.557 1.00 45.38 111 GLY A O 1
ATOM 876 N N . LEU A 1 112 ? 0.130 -16.951 -3.377 1.00 49.06 112 LEU A N 1
ATOM 877 C CA . LEU A 1 112 ? -0.406 -15.737 -2.738 1.00 49.06 112 LEU A CA 1
ATOM 878 C C . LEU A 1 112 ? -1.882 -15.519 -3.121 1.00 49.06 112 LEU A C 1
ATOM 880 O O . LEU A 1 112 ? -2.430 -14.431 -2.965 1.00 49.06 112 LEU A O 1
ATOM 884 N N . ALA A 1 113 ? -2.516 -16.562 -3.669 1.00 37.22 113 ALA A N 1
ATOM 885 C CA . ALA A 1 113 ? -3.882 -16.536 -4.160 1.00 37.22 113 ALA A CA 1
ATOM 886 C C . ALA A 1 113 ? -4.859 -16.225 -3.017 1.00 37.22 113 ALA A C 1
ATOM 888 O O . ALA A 1 113 ? -5.157 -17.073 -2.176 1.00 37.22 113 ALA A O 1
ATOM 889 N N . GLY A 1 114 ? -5.366 -15.000 -3.032 1.00 47.66 114 GLY A N 1
ATOM 890 C CA . GLY A 1 114 ? -6.494 -14.529 -2.248 1.00 47.66 114 GLY A CA 1
ATOM 891 C C . GLY A 1 114 ? -7.360 -13.624 -3.117 1.00 47.66 114 GLY A C 1
ATOM 892 O O . GLY A 1 114 ? -6.909 -13.125 -4.146 1.00 47.66 114 GLY A O 1
ATOM 893 N N . GLU A 1 115 ? -8.612 -13.433 -2.712 1.00 51.25 115 GLU A N 1
ATOM 894 C CA . GLU A 1 115 ? -9.606 -12.542 -3.325 1.00 51.25 115 GLU A CA 1
ATOM 895 C C . GLU A 1 115 ? -9.194 -11.058 -3.184 1.00 51.25 115 GLU A C 1
ATOM 897 O O . GLU A 1 115 ? -9.875 -10.287 -2.512 1.00 51.25 115 GLU A O 1
ATOM 902 N N . GLN A 1 116 ? -8.019 -10.651 -3.681 1.00 61.09 116 GLN A N 1
ATOM 903 C CA . GLN A 1 116 ? -7.446 -9.351 -3.341 1.00 61.09 116 GLN A CA 1
ATOM 904 C C . GLN A 1 116 ? -6.501 -8.770 -4.388 1.00 61.09 116 GLN A C 1
ATOM 906 O O . GLN A 1 116 ? -5.538 -9.416 -4.794 1.00 61.09 116 GLN A O 1
ATOM 911 N N . LEU A 1 117 ? -6.722 -7.496 -4.724 1.00 63.41 117 LEU A N 1
ATOM 912 C CA . LEU A 1 117 ? -5.720 -6.667 -5.390 1.00 63.41 117 LEU A CA 1
ATOM 913 C C . LEU A 1 117 ? -4.594 -6.288 -4.417 1.00 63.41 117 LEU A C 1
ATOM 915 O O . LEU A 1 117 ? -4.862 -5.774 -3.329 1.00 63.41 117 LEU A O 1
ATOM 919 N N . TRP A 1 118 ? -3.354 -6.500 -4.863 1.00 67.19 118 TRP A N 1
ATOM 920 C CA . TRP A 1 118 ? -2.110 -6.163 -4.160 1.00 67.19 118 TRP A CA 1
ATOM 921 C C . TRP A 1 118 ? -1.383 -4.998 -4.853 1.00 67.19 118 TRP A C 1
ATOM 923 O O . TRP A 1 118 ? -1.259 -4.990 -6.083 1.00 67.19 118 TRP A O 1
ATOM 933 N N . GLU A 1 119 ? -0.896 -4.028 -4.072 1.00 71.75 119 GLU A N 1
ATOM 934 C CA . GLU A 1 119 ? 0.031 -2.971 -4.514 1.00 71.75 119 GLU A CA 1
ATOM 935 C C . GLU A 1 119 ? 1.439 -3.352 -4.039 1.00 71.75 119 GLU A C 1
ATOM 937 O O . GLU A 1 119 ? 1.636 -3.417 -2.829 1.00 71.75 119 GLU A O 1
ATOM 942 N N . PRO A 1 120 ? 2.400 -3.602 -4.943 1.00 70.38 120 PRO A N 1
ATOM 943 C CA . PRO A 1 120 ? 3.744 -3.982 -4.547 1.00 70.38 120 PRO A CA 1
ATOM 944 C C . PRO A 1 120 ? 4.565 -2.801 -4.044 1.00 70.38 120 PRO A C 1
ATOM 946 O O . PRO A 1 120 ? 4.352 -1.658 -4.466 1.00 70.38 120 PRO A O 1
ATOM 949 N N . ASP A 1 121 ? 5.574 -3.082 -3.221 1.00 71.62 121 ASP A N 1
ATOM 950 C CA . ASP A 1 121 ? 6.540 -2.069 -2.783 1.00 71.62 121 ASP A CA 1
ATOM 951 C C . ASP A 1 121 ? 7.307 -1.435 -3.943 1.00 71.62 121 ASP A C 1
ATOM 953 O O . ASP A 1 121 ? 7.522 -0.218 -3.980 1.00 71.62 121 ASP A O 1
ATOM 957 N N . CYS A 1 122 ? 7.703 -2.256 -4.915 1.00 72.12 122 CYS A N 1
ATOM 958 C CA . CYS A 1 122 ? 8.196 -1.790 -6.203 1.00 72.12 122 CYS A CA 1
ATOM 959 C C . CYS A 1 122 ? 7.906 -2.800 -7.313 1.00 72.12 122 CYS A C 1
ATOM 961 O O . CYS A 1 122 ? 7.779 -4.006 -7.091 1.00 72.12 122 CYS A O 1
ATOM 963 N N . SER A 1 123 ? 7.797 -2.298 -8.540 1.00 72.69 123 SER A N 1
ATOM 964 C CA . SER A 1 123 ? 7.631 -3.136 -9.720 1.00 72.69 123 SER A CA 1
ATOM 965 C C . SER A 1 123 ? 8.437 -2.610 -10.897 1.00 72.69 123 SER A C 1
ATOM 967 O O . SER A 1 123 ? 8.777 -1.429 -10.945 1.00 72.69 123 SER A O 1
ATOM 969 N N . TYR A 1 124 ? 8.730 -3.494 -11.848 1.00 73.62 124 TYR A N 1
ATOM 970 C CA . TYR A 1 124 ? 9.565 -3.200 -13.005 1.00 73.62 124 TYR A CA 1
ATOM 971 C C . TYR A 1 124 ? 8.943 -3.782 -14.267 1.00 73.62 124 TYR A C 1
ATOM 973 O O . TYR A 1 124 ? 8.692 -4.991 -14.346 1.00 73.62 124 TYR A O 1
ATOM 981 N N . GLY A 1 125 ? 8.706 -2.920 -15.250 1.00 70.25 125 GLY A N 1
ATOM 982 C CA . GLY A 1 125 ? 8.194 -3.278 -16.571 1.00 70.25 125 GLY A CA 1
ATOM 983 C C . GLY A 1 125 ? 9.203 -2.956 -17.671 1.00 70.25 125 GLY A C 1
ATOM 984 O O . GLY A 1 125 ? 10.077 -2.119 -17.462 1.00 70.25 125 GLY A O 1
ATOM 985 N N . PRO A 1 126 ? 9.135 -3.611 -18.835 1.00 67.00 126 PRO A N 1
ATOM 986 C CA . PRO A 1 126 ? 9.982 -3.274 -19.972 1.00 67.00 126 PRO A CA 1
ATOM 987 C C . PRO A 1 126 ? 9.686 -1.876 -20.518 1.00 67.00 126 PRO A C 1
ATOM 989 O O . PRO A 1 126 ? 8.554 -1.395 -20.483 1.00 67.00 126 PRO A O 1
ATOM 992 N N . ASN A 1 127 ? 10.727 -1.245 -21.052 1.00 68.69 127 ASN A N 1
ATOM 993 C CA . ASN A 1 127 ? 10.647 0.060 -21.693 1.00 68.69 127 ASN A CA 1
ATOM 994 C C . ASN A 1 127 ? 10.241 -0.086 -23.176 1.00 68.69 127 ASN A C 1
ATOM 996 O O . ASN A 1 127 ? 10.830 -0.882 -23.911 1.00 68.69 127 ASN A O 1
ATOM 1000 N N . ASP A 1 128 ? 9.266 0.707 -23.631 1.00 66.50 128 ASP A N 1
ATOM 1001 C CA . ASP A 1 128 ? 8.793 0.721 -25.024 1.00 66.50 128 ASP A CA 1
ATOM 1002 C C . ASP A 1 128 ? 9.816 1.302 -26.019 1.00 66.50 128 ASP A C 1
ATOM 1004 O O . ASP A 1 128 ? 9.644 1.203 -27.236 1.00 66.50 128 ASP A O 1
ATOM 1008 N N . THR A 1 129 ? 10.914 1.865 -25.511 1.00 67.38 129 THR A N 1
ATOM 1009 C CA . THR A 1 129 ? 12.043 2.370 -26.301 1.00 67.38 129 THR A CA 1
ATOM 1010 C C . THR A 1 129 ? 13.117 1.315 -26.596 1.00 67.38 129 THR A C 1
ATOM 1012 O O . THR A 1 129 ? 14.016 1.576 -27.403 1.00 67.38 129 THR A O 1
ATOM 1015 N N . VAL A 1 130 ? 13.024 0.106 -26.022 1.00 66.50 130 VAL A N 1
ATOM 1016 C CA . VAL A 1 130 ? 13.935 -1.007 -26.344 1.00 66.50 130 VAL A CA 1
ATOM 1017 C C . VAL A 1 130 ? 13.640 -1.531 -27.747 1.00 66.50 130 VAL A C 1
ATOM 1019 O O . VAL A 1 130 ? 12.551 -2.027 -28.047 1.00 66.50 130 VAL A O 1
ATOM 1022 N N . VAL A 1 131 ? 14.643 -1.483 -28.625 1.00 65.50 131 VAL A N 1
ATOM 1023 C CA . VAL A 1 131 ? 14.526 -2.003 -29.992 1.00 65.50 131 VAL A CA 1
ATOM 1024 C C . VAL A 1 131 ? 14.251 -3.509 -29.962 1.00 65.50 131 VAL A C 1
ATOM 1026 O O . VAL A 1 131 ? 15.068 -4.292 -29.486 1.00 65.50 131 VAL A O 1
ATOM 1029 N N . GLY A 1 132 ? 13.112 -3.915 -30.529 1.00 69.25 132 GLY A N 1
ATOM 1030 C CA . G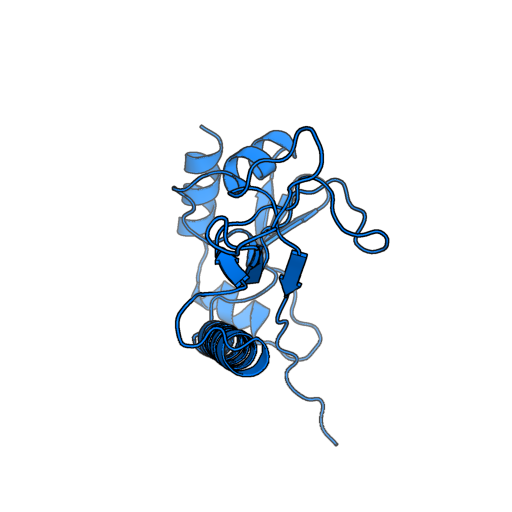LY A 1 132 ? 12.701 -5.319 -30.623 1.00 69.25 132 GLY A CA 1
ATOM 1031 C C . GLY A 1 132 ? 11.818 -5.810 -29.473 1.00 69.25 132 GLY A C 1
ATOM 1032 O O . GLY A 1 132 ? 11.437 -6.980 -29.480 1.00 69.25 132 GLY A O 1
ATOM 1033 N N . ALA A 1 133 ? 11.456 -4.948 -28.521 1.00 68.25 133 ALA A N 1
ATOM 1034 C CA . ALA A 1 133 ? 10.488 -5.296 -27.491 1.00 68.25 133 ALA A CA 1
ATOM 1035 C C . ALA A 1 133 ? 9.077 -5.430 -28.099 1.00 68.25 133 ALA A C 1
ATOM 1037 O O . ALA A 1 133 ? 8.613 -4.569 -28.848 1.00 68.25 133 ALA A O 1
ATOM 1038 N N . VAL A 1 134 ? 8.394 -6.537 -27.798 1.00 71.25 134 VAL A N 1
ATOM 1039 C CA . VAL A 1 134 ? 7.046 -6.846 -28.298 1.00 71.25 134 VAL A CA 1
ATOM 1040 C C . VAL A 1 134 ? 6.175 -7.256 -27.119 1.00 71.25 134 VAL A C 1
ATOM 1042 O O . VAL A 1 134 ? 6.528 -8.174 -26.380 1.00 71.25 134 VAL A O 1
ATOM 1045 N N . LEU A 1 135 ? 5.029 -6.593 -26.955 1.00 66.25 135 LEU A N 1
ATOM 1046 C CA . LEU A 1 135 ? 4.033 -6.987 -25.963 1.00 66.25 135 LEU A CA 1
ATOM 1047 C C . LEU A 1 135 ? 3.201 -8.181 -26.447 1.00 66.25 135 LEU A C 1
ATOM 1049 O O . LEU A 1 135 ? 2.899 -8.281 -27.641 1.00 66.25 135 LEU A O 1
ATOM 1053 N N . PRO A 1 136 ? 2.753 -9.053 -25.530 1.00 70.25 136 PRO A N 1
ATOM 1054 C CA . PRO A 1 136 ? 1.673 -9.986 -25.818 1.00 70.25 136 PRO A CA 1
ATOM 1055 C C . PRO A 1 136 ? 0.397 -9.250 -26.264 1.00 70.25 136 PRO A C 1
ATOM 1057 O O . PRO A 1 136 ? 0.117 -8.130 -25.832 1.00 70.25 136 PRO A O 1
ATOM 1060 N N . ASN A 1 137 ? -0.410 -9.898 -27.108 1.00 69.69 137 ASN A N 1
ATOM 1061 C CA . ASN A 1 137 ? -1.690 -9.340 -27.548 1.00 69.69 137 ASN A CA 1
ATOM 1062 C C . ASN A 1 137 ? -2.592 -8.997 -26.351 1.00 69.69 137 ASN A C 1
ATOM 1064 O O . ASN A 1 137 ? -2.825 -9.841 -25.490 1.00 69.69 137 ASN A O 1
ATOM 1068 N N . GLY A 1 138 ? -3.147 -7.783 -26.354 1.00 67.12 138 GLY A N 1
ATOM 1069 C CA . GLY A 1 138 ? -4.070 -7.306 -25.317 1.00 67.12 138 GLY A CA 1
ATOM 1070 C C . GLY A 1 138 ? -3.402 -6.644 -24.110 1.00 67.12 138 GLY A C 1
ATOM 1071 O O . GLY A 1 138 ? -4.112 -6.189 -23.222 1.00 67.12 138 GLY A O 1
ATOM 1072 N N . VAL A 1 139 ? -2.070 -6.552 -24.088 1.00 63.72 139 VAL A N 1
ATOM 1073 C CA . VAL A 1 139 ? -1.307 -5.886 -23.026 1.00 63.72 139 VAL A CA 1
ATOM 1074 C C . VAL A 1 139 ? -0.884 -4.487 -23.484 1.00 63.72 139 VAL A C 1
ATOM 1076 O O . VAL A 1 139 ? -0.572 -4.286 -24.659 1.00 63.72 139 VAL A O 1
ATOM 1079 N N . ILE A 1 140 ? -0.853 -3.521 -22.563 1.00 68.00 140 ILE A N 1
ATOM 1080 C CA . ILE A 1 140 ? -0.277 -2.186 -22.785 1.00 68.00 140 ILE A CA 1
ATOM 1081 C C . ILE A 1 140 ? 0.976 -1.999 -21.924 1.00 68.00 140 ILE A C 1
ATOM 1083 O O . ILE A 1 140 ? 1.070 -2.568 -20.841 1.00 68.00 140 ILE A O 1
ATOM 1087 N N . TRP A 1 141 ? 1.935 -1.190 -22.386 1.00 65.31 141 TRP A N 1
ATOM 1088 C CA . TRP A 1 141 ? 3.238 -1.031 -21.718 1.00 65.31 141 TRP A CA 1
ATOM 1089 C C . TRP A 1 141 ? 3.117 -0.560 -20.264 1.00 65.31 141 TRP A C 1
ATOM 1091 O O . TRP A 1 141 ? 3.830 -1.059 -19.403 1.00 65.31 141 TRP A O 1
ATOM 1101 N N . ASN A 1 142 ? 2.161 0.327 -19.975 1.00 62.59 142 ASN A N 1
ATOM 1102 C CA . ASN A 1 142 ? 1.943 0.877 -18.631 1.00 62.59 142 ASN A CA 1
ATOM 1103 C C . ASN A 1 142 ? 1.380 -0.133 -17.616 1.00 62.59 142 ASN A C 1
ATOM 1105 O O . ASN A 1 142 ? 1.426 0.136 -16.419 1.00 62.59 142 ASN A O 1
ATOM 1109 N N . ASP A 1 143 ? 0.877 -1.277 -18.082 1.00 60.19 143 ASP A N 1
ATOM 1110 C CA . ASP A 1 143 ? 0.286 -2.319 -17.235 1.00 60.19 143 ASP A CA 1
ATOM 1111 C C . ASP A 1 143 ? 1.126 -3.610 -17.236 1.00 60.19 143 ASP A C 1
ATOM 1113 O O . ASP A 1 143 ? 0.788 -4.583 -16.560 1.00 60.19 143 ASP A O 1
ATOM 1117 N N . PHE A 1 144 ? 2.235 -3.643 -17.985 1.00 62.31 144 PHE A N 1
ATOM 1118 C CA . PHE A 1 144 ? 3.081 -4.824 -18.106 1.00 62.31 144 PHE A CA 1
ATOM 1119 C C . PHE A 1 144 ? 4.283 -4.747 -17.169 1.00 62.31 144 PHE A C 1
ATOM 1121 O O . PHE A 1 144 ? 5.264 -4.059 -17.439 1.00 62.31 144 PHE A O 1
ATOM 1128 N N . TYR A 1 145 ? 4.226 -5.516 -16.084 1.00 62.94 145 TYR A N 1
ATOM 1129 C CA . TYR A 1 145 ? 5.293 -5.599 -15.091 1.00 62.94 145 TYR A CA 1
ATOM 1130 C C . TYR A 1 145 ? 5.863 -7.014 -15.048 1.00 62.94 145 TYR A C 1
ATOM 1132 O O . TYR A 1 145 ? 5.143 -7.984 -14.823 1.00 62.94 145 TYR A O 1
ATOM 1140 N N . THR A 1 146 ? 7.171 -7.131 -15.262 1.00 62.12 146 THR A N 1
ATOM 1141 C CA . THR A 1 146 ? 7.908 -8.405 -15.263 1.00 62.12 146 THR A CA 1
ATOM 1142 C C . THR A 1 146 ? 8.379 -8.834 -13.878 1.00 62.12 146 THR A C 1
ATOM 1144 O O . THR A 1 146 ? 8.573 -10.023 -13.642 1.00 62.12 146 THR A O 1
ATOM 1147 N N . VAL A 1 147 ? 8.558 -7.881 -12.957 1.00 62.53 147 VAL A N 1
ATOM 1148 C CA . VAL A 1 147 ? 8.996 -8.137 -11.579 1.00 62.53 147 VAL A CA 1
ATOM 1149 C C . VAL A 1 147 ? 8.180 -7.269 -10.630 1.00 62.53 147 VAL A C 1
ATOM 1151 O O . VAL A 1 147 ? 8.015 -6.076 -10.877 1.00 62.53 147 VAL A O 1
ATOM 1154 N N . LYS A 1 148 ? 7.699 -7.867 -9.540 1.00 66.00 148 LYS A N 1
ATOM 1155 C CA . LYS A 1 148 ? 7.113 -7.190 -8.377 1.00 66.00 148 LYS A CA 1
ATOM 1156 C C . LYS A 1 148 ? 7.876 -7.654 -7.141 1.00 66.00 148 LYS A C 1
ATOM 1158 O O . LYS A 1 148 ? 8.200 -8.838 -7.047 1.00 66.00 148 LYS A O 1
ATOM 1163 N N . VAL A 1 149 ? 8.210 -6.733 -6.251 1.00 62.56 149 VAL A N 1
ATOM 1164 C CA . VAL A 1 149 ? 9.000 -7.002 -5.047 1.00 62.56 149 VAL A CA 1
ATOM 1165 C C . VAL A 1 149 ? 8.214 -6.513 -3.845 1.00 62.56 149 VAL A C 1
ATOM 1167 O O . VAL A 1 149 ? 7.741 -5.381 -3.862 1.00 62.56 149 VAL A O 1
ATOM 1170 N N . GLU A 1 150 ? 8.156 -7.358 -2.818 1.00 63.72 150 GLU A N 1
ATOM 1171 C CA . GLU A 1 150 ? 7.697 -7.014 -1.474 1.00 63.72 150 GLU A CA 1
ATOM 1172 C C . GLU A 1 150 ? 8.881 -7.102 -0.515 1.00 63.72 150 GLU A C 1
ATOM 1174 O O . GLU A 1 150 ? 9.649 -8.071 -0.543 1.00 63.72 150 GLU A O 1
ATOM 1179 N N . SER A 1 151 ? 9.040 -6.093 0.329 1.00 60.41 151 SER A N 1
ATOM 1180 C CA . SER A 1 151 ? 10.117 -5.985 1.300 1.00 60.41 151 SER A CA 1
ATOM 1181 C C . SER A 1 151 ? 9.541 -5.967 2.711 1.00 60.41 151 SER A C 1
ATOM 1183 O O . SER A 1 151 ? 9.441 -4.918 3.332 1.00 60.41 151 SER A O 1
ATOM 1185 N N . ALA A 1 152 ? 9.268 -7.136 3.282 1.00 57.50 152 ALA A N 1
ATOM 1186 C CA . ALA A 1 152 ? 8.945 -7.221 4.702 1.00 57.50 152 ALA A CA 1
ATOM 1187 C C . ALA A 1 152 ? 10.215 -7.062 5.559 1.00 57.50 152 ALA A C 1
ATOM 1189 O O . ALA A 1 152 ? 11.205 -7.779 5.370 1.00 57.50 152 ALA A O 1
ATOM 1190 N N . SER A 1 153 ? 10.202 -6.156 6.538 1.00 53.34 153 SER A N 1
ATOM 1191 C CA . SER A 1 153 ? 11.241 -6.125 7.570 1.00 53.34 153 SER A CA 1
ATOM 1192 C C . SER A 1 153 ? 10.921 -7.140 8.669 1.00 53.34 153 SER A C 1
ATOM 1194 O O . SER A 1 153 ? 9.950 -6.960 9.396 1.00 53.34 153 SER A O 1
ATOM 1196 N N . ALA A 1 154 ? 11.760 -8.163 8.837 1.00 46.53 154 ALA A N 1
ATOM 1197 C CA . ALA A 1 154 ? 11.796 -8.958 10.063 1.00 46.53 154 ALA A CA 1
ATOM 1198 C C . ALA A 1 154 ? 12.831 -8.341 11.016 1.00 46.53 154 ALA A C 1
ATOM 1200 O O . ALA A 1 154 ? 14.002 -8.191 10.647 1.00 46.53 154 ALA A O 1
ATOM 1201 N N . LEU A 1 155 ? 12.420 -7.961 12.228 1.00 40.72 155 LEU A N 1
ATOM 1202 C CA . LEU A 1 155 ? 13.375 -7.697 13.304 1.00 40.72 155 LEU A CA 1
ATOM 1203 C C . LEU A 1 155 ? 14.049 -9.035 13.638 1.00 40.72 155 LEU A C 1
ATOM 1205 O O . LEU A 1 155 ? 13.389 -10.049 13.818 1.00 40.72 155 LEU A O 1
ATOM 1209 N N . GLY A 1 156 ? 15.380 -9.072 13.589 1.00 33.59 156 GLY A N 1
ATOM 1210 C CA . GLY A 1 156 ? 16.134 -10.309 13.776 1.00 33.59 156 GLY A CA 1
ATOM 1211 C C . GLY A 1 156 ? 15.917 -10.902 15.168 1.00 33.59 156 GLY A C 1
ATOM 1212 O O . GLY A 1 156 ? 16.092 -10.204 16.165 1.00 33.59 156 GLY A O 1
ATOM 1213 N N . GLY A 1 157 ? 15.593 -12.195 15.225 1.00 29.00 157 GLY A N 1
ATOM 1214 C CA . GLY A 1 157 ? 15.512 -12.943 16.478 1.00 29.00 157 GLY A CA 1
ATOM 1215 C C . GLY A 1 157 ? 16.870 -13.034 17.197 1.00 29.00 157 GLY A C 1
ATOM 1216 O O . GLY A 1 157 ? 17.923 -12.963 16.550 1.00 29.00 157 GLY A O 1
ATOM 1217 N N . PRO A 1 158 ? 16.876 -13.192 18.533 1.00 36.84 158 PRO A N 1
ATOM 1218 C CA . PRO A 1 158 ? 18.104 -13.292 19.309 1.00 36.84 158 PRO A CA 1
ATOM 1219 C C . PRO A 1 158 ? 18.839 -14.599 18.977 1.00 36.84 158 PRO A C 1
ATOM 1221 O O . PRO A 1 158 ? 18.251 -15.682 19.022 1.00 36.84 158 PRO A O 1
ATOM 1224 N N . GLY A 1 159 ? 20.120 -14.475 18.621 1.00 33.06 159 GLY A N 1
ATOM 1225 C CA . GLY A 1 159 ? 21.065 -15.594 18.509 1.00 33.06 159 GLY A CA 1
ATOM 1226 C C . GLY A 1 159 ? 21.662 -16.015 19.845 1.00 33.06 159 GLY A C 1
ATOM 1227 O O . GLY A 1 159 ? 21.535 -15.250 20.829 1.00 33.06 159 GLY A O 1
#

Sequence (159 aa):
MAVRRINAAIRRLDWHEVEAALLRDDDAAPVEVCETSLDDWERYVRSESQYLKSRFMEWRGGRIWIVELPTSIHEKAVSRFDTMMAVGTGNAMGTDLIGGLAAYADEPPAGLAGEQLWEPDCSYGPNDTVVGAVLPNGVIWNDFYTVKVESASALGGPG

Organism: NCBI:txid53985

Secondary structure (DSSP, 8-state):
-HHHHHHHHHTTS-HHHHHHHHTSSTTPPPEEEEE--HHHHHHHHT-TT-SS-GGGEEEETTEEEE-S---HHHHHHHHHHHHHHHHHTTGGGSSSEEEETT--BSSPPTTS--S--B--SEEEEE-TTSTT--PPTT--GGG--SEEE----PPPPP-

Foldseek 3Di:
DLQVVLLVLVVPDPVVVQCVQQPPAPPRDWAWRFFADQVSVVVNLLDPSHPDHCQQWDDDPRTITRNHDPDPVLVVVLVVVVVCCCVVVVNVVDAFKDKDQRAWDPADPPVPDDSHIHRARIFIFTDPNHPPDDDDPPDDRNRGTPDGDHDDDHDDDDD

pLDDT: mean 73.52, std 16.24, range [29.0, 97.56]

Radius of gyration: 17.5 Å; chains: 1; bounding box: 40×29×50 Å